Protein AF-A0A7X7DPM1-F1 (afdb_monomer_lite)

pLDDT: mean 85.56, std 14.47, range [42.84, 97.94]

Radius of gyration: 17.22 Å; chains: 1; bounding box: 41×25×41 Å

Sequence (68 aa):
MHDVRSKIYYDEGEIKFDTSKPDGTPRKLLDCTKLHSLGWKHKVSMKDGLALAYQYFLKRWDAGEFGK

Secondary structure (DSSP, 8-state):
--TTSSSSS-TT------TTSPP--S------HHHHHTT----S-HHHHHHHHHHHHHHHHHTTTT--

Foldseek 3Di:
DVPLPCPQDHVPDDDDDDPVDDDDDPDDDDDCVVVVVVVDDDDADPNRVVNVVVVVVVVCVVVCVVDD

Structure (mmCIF, N/CA/C/O backbone):
data_AF-A0A7X7DPM1-F1
#
_entry.id   AF-A0A7X7DPM1-F1
#
loop_
_atom_site.group_PDB
_atom_site.id
_atom_site.type_symbol
_atom_site.label_atom_id
_atom_site.label_alt_id
_atom_site.label_comp_id
_atom_site.label_asym_id
_atom_site.label_entity_id
_atom_site.label_seq_id
_atom_site.pdbx_PDB_ins_code
_atom_site.Cartn_x
_atom_site.Cartn_y
_atom_site.Cartn_z
_atom_site.occupancy
_atom_site.B_iso_or_equiv
_atom_site.auth_seq_id
_atom_site.auth_comp_id
_atom_site.auth_asym_id
_atom_site.auth_atom_id
_atom_site.pdbx_PDB_model_num
ATOM 1 N N . MET A 1 1 ? 5.995 -4.389 7.925 1.00 42.84 1 MET A N 1
ATOM 2 C CA . MET A 1 1 ? 6.159 -3.399 6.830 1.00 42.84 1 MET A CA 1
ATOM 3 C C . MET A 1 1 ? 7.418 -3.623 5.977 1.00 42.84 1 MET A C 1
ATOM 5 O O . MET A 1 1 ? 7.444 -3.140 4.856 1.00 42.84 1 MET A O 1
ATOM 9 N N . HIS A 1 2 ? 8.422 -4.381 6.446 1.00 45.47 2 HIS A N 1
ATOM 10 C CA . HIS A 1 2 ? 9.613 -4.742 5.653 1.00 45.47 2 HIS A CA 1
ATOM 11 C C . HIS A 1 2 ? 9.396 -5.888 4.640 1.00 45.47 2 HIS A C 1
ATOM 13 O O . HIS A 1 2 ? 10.159 -6.004 3.693 1.00 45.47 2 HIS A O 1
ATOM 19 N N . ASP A 1 3 ? 8.334 -6.680 4.796 1.00 53.91 3 ASP A N 1
ATOM 20 C CA . ASP A 1 3 ? 8.193 -8.002 4.157 1.00 53.91 3 ASP A CA 1
ATOM 21 C C . ASP A 1 3 ? 7.528 -8.005 2.760 1.00 53.91 3 ASP A C 1
ATOM 23 O O . ASP A 1 3 ? 7.605 -8.970 2.011 1.00 53.91 3 ASP A O 1
ATOM 27 N N . VAL A 1 4 ? 6.881 -6.908 2.355 1.00 58.34 4 VAL A N 1
ATOM 28 C CA . VAL A 1 4 ? 6.154 -6.853 1.066 1.00 58.34 4 VAL A CA 1
ATOM 29 C C . VAL A 1 4 ? 7.054 -6.516 -0.129 1.00 58.34 4 VAL A C 1
ATOM 31 O O . VAL A 1 4 ? 6.616 -6.622 -1.269 1.00 58.34 4 VAL A O 1
ATOM 34 N N . ARG A 1 5 ? 8.287 -6.061 0.129 1.00 61.22 5 ARG A N 1
ATOM 35 C CA . ARG A 1 5 ? 9.112 -5.310 -0.832 1.00 61.22 5 ARG A CA 1
ATOM 36 C C . ARG A 1 5 ? 9.937 -6.189 -1.769 1.00 61.22 5 ARG A C 1
ATOM 38 O O . ARG A 1 5 ? 10.082 -5.829 -2.928 1.00 61.22 5 ARG A O 1
ATOM 45 N N . SER A 1 6 ? 10.464 -7.312 -1.283 1.00 53.25 6 SER A N 1
ATOM 46 C CA . SER A 1 6 ? 11.415 -8.124 -2.054 1.00 53.25 6 SER A CA 1
ATOM 47 C C . SER A 1 6 ? 10.749 -9.048 -3.068 1.00 53.25 6 SER A C 1
ATOM 49 O O . SER A 1 6 ? 11.344 -9.347 -4.087 1.00 53.25 6 SER A O 1
ATOM 51 N N . LYS A 1 7 ? 9.507 -9.483 -2.828 1.00 57.88 7 LYS A N 1
ATOM 52 C CA . LYS A 1 7 ? 8.990 -10.700 -3.476 1.00 57.88 7 LYS A CA 1
ATOM 53 C C . LYS A 1 7 ? 8.027 -10.495 -4.651 1.00 57.88 7 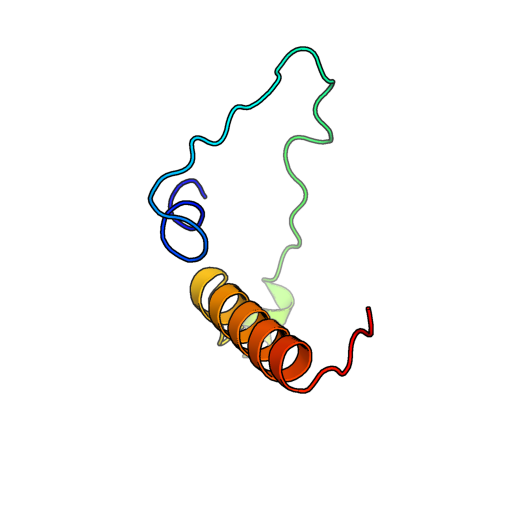LYS A C 1
ATOM 55 O O . LYS A 1 7 ? 7.496 -11.475 -5.159 1.00 57.88 7 LYS A O 1
ATOM 60 N N . ILE A 1 8 ? 7.714 -9.254 -5.035 1.00 64.19 8 ILE A N 1
ATOM 61 C CA . ILE A 1 8 ? 6.726 -8.990 -6.106 1.00 64.19 8 ILE A CA 1
ATOM 62 C C . ILE A 1 8 ? 7.376 -8.513 -7.414 1.00 64.19 8 ILE A C 1
ATOM 64 O O . ILE A 1 8 ? 6.810 -8.760 -8.474 1.00 64.19 8 ILE A O 1
ATOM 68 N N . TYR A 1 9 ? 8.539 -7.855 -7.366 1.00 66.19 9 TYR A N 1
ATOM 69 C CA . TYR A 1 9 ? 9.013 -7.043 -8.496 1.00 66.19 9 TYR A CA 1
ATOM 70 C C . TYR A 1 9 ? 10.361 -7.445 -9.076 1.00 66.19 9 TYR A C 1
ATOM 72 O O . TYR A 1 9 ? 10.517 -7.419 -10.294 1.00 66.19 9 TYR A O 1
ATOM 80 N N . TYR A 1 10 ? 11.349 -7.735 -8.227 1.00 64.06 10 TYR A N 1
ATOM 81 C CA . TYR A 1 10 ? 12.722 -7.927 -8.677 1.00 64.06 10 TYR A CA 1
ATOM 82 C C . TYR A 1 10 ? 13.540 -8.629 -7.586 1.00 64.06 10 TYR A C 1
ATOM 84 O O . TYR A 1 10 ? 13.862 -8.017 -6.569 1.00 64.06 10 TYR A O 1
ATOM 92 N N . ASP A 1 11 ? 13.853 -9.909 -7.790 1.00 62.69 11 ASP A N 1
ATOM 93 C CA . ASP A 1 11 ? 14.522 -10.743 -6.778 1.00 62.69 11 ASP A CA 1
ATOM 94 C C . ASP A 1 11 ? 16.036 -10.455 -6.656 1.00 62.69 11 ASP A C 1
ATOM 96 O O . ASP A 1 11 ? 16.643 -10.797 -5.644 1.00 62.69 11 ASP A O 1
ATOM 100 N N . GLU A 1 12 ? 16.650 -9.791 -7.645 1.00 75.12 12 GLU A N 1
ATOM 101 C CA . GLU A 1 12 ? 18.113 -9.601 -7.721 1.00 75.12 12 GLU A CA 1
ATOM 102 C C . GLU A 1 12 ? 18.600 -8.184 -7.353 1.00 75.12 12 GLU A C 1
ATOM 104 O O . G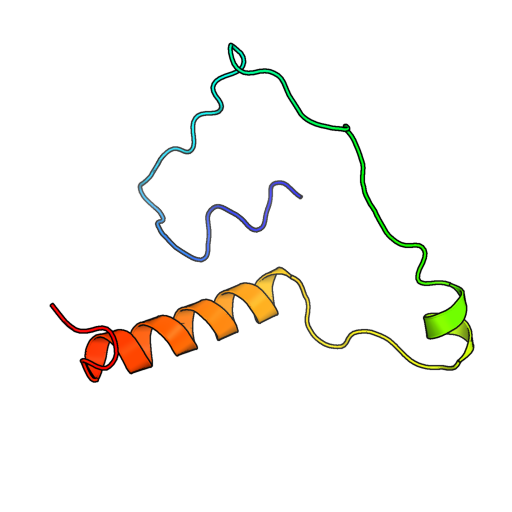LU A 1 12 ? 19.784 -7.872 -7.472 1.00 75.12 12 GLU A O 1
ATOM 109 N N . GLY A 1 13 ? 17.704 -7.289 -6.933 1.00 71.19 13 GLY A N 1
ATOM 110 C CA . GLY A 1 13 ? 18.014 -5.872 -6.703 1.00 71.19 13 GLY A CA 1
ATOM 111 C C . GLY A 1 13 ? 18.101 -5.510 -5.226 1.00 71.19 13 GLY A C 1
ATOM 112 O O . GLY A 1 13 ? 17.276 -5.933 -4.419 1.00 71.19 13 GLY A O 1
ATOM 113 N N . GLU A 1 14 ? 19.065 -4.661 -4.871 1.00 80.19 14 GLU A N 1
ATOM 114 C CA . GLU A 1 14 ? 19.201 -4.122 -3.516 1.00 80.19 14 GLU A CA 1
ATOM 115 C C . GLU A 1 14 ? 18.499 -2.757 -3.396 1.00 80.19 14 GLU A C 1
ATOM 117 O O . GLU A 1 14 ? 18.780 -1.827 -4.154 1.00 80.19 14 GLU A O 1
ATOM 122 N N . ILE A 1 15 ? 17.609 -2.608 -2.411 1.00 79.62 15 ILE A N 1
ATOM 123 C CA . ILE A 1 15 ? 16.987 -1.318 -2.079 1.00 79.62 15 ILE A CA 1
ATOM 124 C C . ILE A 1 15 ? 17.867 -0.601 -1.052 1.00 79.62 15 ILE A C 1
ATOM 126 O O . ILE A 1 15 ? 17.950 -1.034 0.098 1.00 79.62 15 ILE A O 1
ATOM 130 N N . LYS A 1 16 ? 18.472 0.528 -1.440 1.00 88.00 16 LYS A N 1
ATOM 131 C CA . LYS A 1 16 ? 19.262 1.383 -0.540 1.00 88.00 16 LYS A CA 1
ATOM 132 C C . LYS A 1 16 ? 18.469 2.617 -0.122 1.00 88.00 16 LYS A C 1
ATOM 134 O O . LYS A 1 16 ? 17.899 3.309 -0.961 1.00 88.00 16 LYS A O 1
ATOM 139 N N . PHE A 1 17 ? 18.456 2.890 1.179 1.00 86.75 17 PHE A N 1
ATOM 140 C CA . PHE A 1 17 ? 17.850 4.090 1.752 1.00 86.75 17 PHE A CA 1
ATOM 141 C C . PHE A 1 17 ? 18.932 5.151 1.959 1.00 86.75 17 PHE A C 1
ATOM 143 O O . PHE A 1 17 ? 19.885 4.926 2.703 1.00 86.75 17 PHE A O 1
ATOM 150 N N . ASP A 1 18 ? 18.786 6.297 1.298 1.00 92.69 18 ASP A N 1
ATOM 151 C CA . ASP A 1 18 ? 19.663 7.454 1.480 1.00 92.69 18 ASP A CA 1
ATOM 152 C C . ASP A 1 18 ? 19.181 8.291 2.673 1.00 92.69 18 ASP A C 1
ATOM 154 O O . ASP A 1 18 ? 18.234 9.071 2.563 1.00 92.69 18 ASP A O 1
ATOM 158 N N . THR A 1 19 ? 19.842 8.125 3.818 1.00 93.25 19 THR A N 1
ATOM 159 C CA . THR A 1 19 ? 19.516 8.826 5.070 1.00 93.25 19 THR A CA 1
ATOM 160 C C . THR A 1 19 ? 19.993 10.279 5.100 1.00 93.25 19 THR A C 1
ATOM 162 O O . THR A 1 19 ? 19.729 10.983 6.072 1.00 93.25 19 THR A O 1
ATOM 165 N N . SER A 1 20 ? 20.678 10.763 4.053 1.00 95.69 20 SER A N 1
ATOM 166 C CA . SER A 1 20 ? 21.016 12.189 3.927 1.00 95.69 20 SER A CA 1
ATOM 167 C C . SER A 1 20 ? 19.797 13.055 3.594 1.00 95.69 20 SER A C 1
ATOM 169 O O . SER A 1 20 ? 19.837 14.280 3.730 1.00 95.69 20 SER A O 1
ATOM 171 N N . LYS A 1 21 ? 18.702 12.430 3.145 1.00 93.25 21 LYS A N 1
ATOM 172 C CA . LYS A 1 21 ? 17.450 13.102 2.801 1.00 93.25 21 LYS A CA 1
ATOM 173 C C . LYS A 1 21 ? 16.537 13.177 4.026 1.00 93.25 21 LYS A C 1
ATOM 175 O O . LYS A 1 21 ? 16.456 12.208 4.776 1.00 93.25 21 LYS A O 1
ATOM 180 N N . PRO A 1 22 ? 15.838 14.306 4.239 1.00 93.06 22 PRO A N 1
ATOM 181 C CA . PRO A 1 22 ? 14.941 14.437 5.375 1.00 93.06 22 PRO A CA 1
ATOM 182 C C . PRO A 1 22 ? 13.739 13.501 5.223 1.00 93.06 22 PRO A C 1
ATOM 184 O O . PRO A 1 22 ? 13.092 13.468 4.173 1.00 93.06 22 PRO A O 1
ATOM 187 N N . ASP A 1 23 ? 13.417 12.784 6.295 1.00 92.50 23 ASP A N 1
ATOM 188 C CA . ASP A 1 23 ? 12.182 12.014 6.384 1.00 92.50 23 ASP A CA 1
ATOM 189 C C . ASP A 1 23 ? 10.964 12.936 6.546 1.00 92.50 23 ASP A C 1
ATOM 191 O O . ASP A 1 23 ? 11.026 14.018 7.137 1.00 92.50 23 ASP A O 1
ATOM 195 N N . GLY A 1 24 ? 9.818 12.485 6.032 1.00 90.81 24 GLY A N 1
ATOM 196 C CA . GLY A 1 24 ? 8.525 13.111 6.301 1.00 90.81 24 GLY A CA 1
ATOM 197 C C . GLY A 1 24 ? 8.008 12.808 7.714 1.00 90.81 24 GLY A C 1
ATOM 198 O O . GLY A 1 24 ? 8.722 12.321 8.588 1.00 90.81 24 GLY A O 1
ATOM 199 N N . THR A 1 25 ? 6.717 13.050 7.957 1.00 89.19 25 THR A N 1
ATOM 200 C CA . THR A 1 25 ? 6.099 12.696 9.245 1.00 89.19 25 THR A CA 1
ATOM 201 C C . THR A 1 25 ? 6.222 11.183 9.509 1.00 89.19 25 THR A C 1
ATOM 203 O O . THR A 1 25 ? 5.747 10.403 8.681 1.00 89.19 25 THR A O 1
ATOM 206 N N . PRO A 1 26 ? 6.760 10.740 10.667 1.00 88.19 26 PRO A N 1
ATOM 207 C CA . PRO A 1 26 ? 7.081 9.326 10.915 1.00 88.19 26 PRO A CA 1
ATOM 208 C C . PRO A 1 26 ? 5.897 8.355 10.818 1.00 88.19 26 PRO A C 1
ATOM 210 O O . PRO A 1 26 ? 6.074 7.157 10.595 1.00 88.19 26 PRO A O 1
ATOM 213 N N . ARG A 1 27 ? 4.670 8.847 11.023 1.00 91.50 27 ARG A N 1
ATOM 214 C CA . ARG A 1 27 ? 3.452 8.043 10.935 1.00 91.50 27 ARG A CA 1
ATOM 215 C C . ARG A 1 27 ? 2.284 8.882 10.450 1.00 91.50 27 ARG A C 1
ATOM 217 O O . ARG A 1 27 ? 1.953 9.902 11.045 1.00 91.50 27 ARG A O 1
ATOM 224 N N . LYS A 1 28 ? 1.605 8.382 9.422 1.00 90.81 28 LYS A N 1
ATOM 225 C CA . LYS A 1 28 ? 0.337 8.923 8.938 1.00 90.81 28 LYS A CA 1
ATOM 226 C C . LYS A 1 28 ? -0.596 7.761 8.612 1.00 90.81 28 LYS A C 1
ATOM 228 O O . LYS A 1 28 ? -0.407 7.081 7.611 1.00 90.81 28 LYS A O 1
ATOM 233 N N . LEU A 1 29 ? -1.551 7.500 9.501 1.00 93.75 29 LEU A N 1
ATOM 234 C CA . LEU A 1 29 ? -2.528 6.414 9.398 1.00 93.75 29 LEU A CA 1
ATOM 235 C C . LEU A 1 29 ? -3.920 6.960 9.723 1.00 93.75 29 LEU A C 1
ATOM 237 O O . LEU A 1 29 ? -4.044 7.876 10.534 1.00 93.75 29 LEU A O 1
ATOM 241 N N . LEU A 1 30 ? -4.948 6.389 9.100 1.00 94.94 30 LEU A N 1
ATOM 242 C CA . LEU A 1 30 ? -6.343 6.665 9.437 1.00 94.94 30 LEU A CA 1
ATOM 243 C C . LEU A 1 30 ? -6.832 5.659 10.484 1.00 94.94 30 LEU A C 1
ATOM 245 O O . LEU A 1 30 ? -6.469 4.483 10.428 1.00 94.94 30 LEU A O 1
ATOM 249 N N . ASP A 1 31 ? -7.674 6.115 11.411 1.00 95.94 31 ASP A N 1
ATOM 250 C CA . ASP A 1 31 ? -8.418 5.230 12.306 1.00 95.94 31 ASP A CA 1
ATOM 251 C C . ASP A 1 31 ? -9.656 4.677 11.581 1.00 95.94 31 ASP A C 1
ATOM 253 O O . ASP A 1 31 ? -10.558 5.418 11.186 1.00 95.94 31 ASP A O 1
ATOM 257 N N . CYS A 1 32 ? -9.697 3.356 11.411 1.00 95.81 32 CYS A N 1
ATOM 258 C CA . CYS A 1 32 ? -10.781 2.648 10.733 1.00 95.81 32 CYS A CA 1
ATOM 259 C C . CYS A 1 32 ? -11.841 2.079 11.694 1.00 95.81 32 CYS A C 1
ATOM 261 O O . CYS A 1 32 ? -12.733 1.356 11.245 1.00 95.81 32 CYS A O 1
ATOM 263 N N . THR A 1 33 ? -11.792 2.391 12.995 1.00 97.50 33 THR A N 1
ATOM 264 C CA . THR A 1 33 ? -12.690 1.820 14.017 1.00 97.50 33 THR A CA 1
ATOM 265 C C . THR A 1 33 ? -14.166 2.011 13.668 1.00 97.50 33 THR A C 1
ATOM 267 O O . THR A 1 33 ? -14.945 1.062 13.749 1.00 97.50 33 THR A O 1
ATOM 270 N N . LYS A 1 34 ? -14.551 3.201 13.186 1.00 97.00 34 LYS A N 1
ATOM 271 C CA . LYS A 1 34 ? -15.934 3.497 12.775 1.00 97.00 34 LYS A CA 1
ATOM 272 C C . LYS A 1 34 ? -16.394 2.671 11.570 1.00 97.00 34 LYS A C 1
ATOM 274 O O . LYS A 1 34 ? -17.543 2.256 11.515 1.00 97.00 34 LYS A O 1
ATOM 279 N N . LEU A 1 35 ? -15.520 2.426 10.596 1.00 97.25 35 LEU A N 1
ATOM 280 C CA . LEU A 1 35 ? -15.870 1.591 9.443 1.00 97.25 35 LEU A CA 1
ATOM 281 C C . LEU A 1 35 ? -16.038 0.128 9.863 1.00 97.25 35 LEU A C 1
ATOM 283 O O . LEU A 1 35 ? -16.991 -0.529 9.451 1.00 97.25 35 LEU A O 1
ATOM 287 N N . HIS A 1 36 ? -15.152 -0.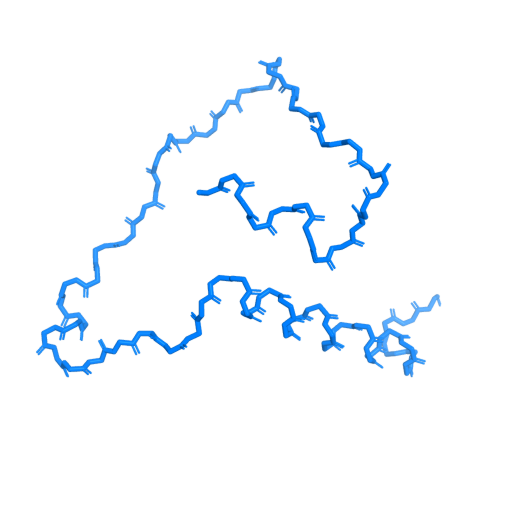352 10.737 1.00 97.81 36 HIS A N 1
ATOM 288 C CA . HIS A 1 36 ? -15.215 -1.710 11.267 1.00 97.81 36 HIS A CA 1
ATOM 289 C C . HIS A 1 36 ? -16.460 -1.949 12.129 1.00 97.81 36 HIS A C 1
ATOM 291 O O . HIS A 1 36 ? -17.044 -3.029 12.041 1.00 97.81 36 HIS A O 1
ATOM 297 N N . SER A 1 37 ? -16.895 -0.964 12.925 1.00 97.69 37 SER A N 1
ATOM 298 C CA . SER A 1 37 ? -18.119 -1.081 13.732 1.00 97.69 37 SER A CA 1
ATOM 299 C C . SER A 1 37 ? -19.391 -1.113 12.882 1.00 97.69 37 SER A C 1
ATOM 301 O O . SER A 1 37 ? -20.359 -1.763 13.260 1.00 97.69 37 SER A O 1
ATOM 303 N N . LEU A 1 38 ? -19.366 -0.490 11.701 1.00 97.94 38 LEU A N 1
ATOM 304 C CA . LEU A 1 38 ? -20.431 -0.575 10.695 1.00 97.94 38 LEU A CA 1
ATOM 305 C C . LEU A 1 38 ? -20.411 -1.896 9.902 1.00 97.94 38 LEU A C 1
ATOM 307 O O . LEU A 1 38 ? -21.160 -2.053 8.942 1.00 97.94 38 LEU A O 1
ATOM 311 N N . GLY A 1 39 ? -19.547 -2.847 10.273 1.00 97.69 39 GLY A N 1
ATOM 312 C CA . GLY A 1 39 ? -19.437 -4.157 9.630 1.00 97.69 39 GLY A CA 1
ATOM 313 C C . GLY A 1 39 ? -18.616 -4.163 8.339 1.00 97.69 39 GLY A C 1
ATOM 314 O O . GLY A 1 39 ? -18.425 -5.222 7.741 1.00 97.69 39 GLY A O 1
ATOM 315 N N . TRP A 1 40 ? -18.084 -3.017 7.909 1.00 97.56 40 TRP A N 1
ATOM 316 C CA . TRP A 1 40 ? -17.214 -2.957 6.741 1.00 97.56 40 TRP A CA 1
ATOM 317 C C . TRP A 1 40 ? -15.774 -3.290 7.127 1.00 97.56 40 TRP A C 1
ATOM 319 O O . TRP A 1 40 ? -15.225 -2.727 8.070 1.00 97.56 40 TRP A O 1
ATOM 329 N N . LYS A 1 41 ? -15.130 -4.176 6.367 1.00 96.38 41 LYS A N 1
ATOM 330 C CA . LYS A 1 41 ? -13.698 -4.470 6.490 1.00 96.38 41 LYS A CA 1
ATOM 331 C C . LYS A 1 41 ? -13.073 -4.583 5.109 1.00 96.38 41 LYS A C 1
ATOM 333 O O . LYS A 1 41 ? -13.692 -5.109 4.180 1.00 96.38 41 LYS A O 1
ATOM 338 N N . HIS A 1 42 ? -11.833 -4.117 4.984 1.00 94.88 42 HIS A N 1
ATOM 339 C CA . HIS A 1 42 ? -11.058 -4.324 3.768 1.00 94.88 42 HIS A CA 1
ATOM 340 C C . HIS A 1 42 ? -10.884 -5.829 3.506 1.00 94.88 42 HIS A C 1
ATOM 342 O O . HIS A 1 42 ? -10.683 -6.618 4.428 1.00 94.88 42 HIS A O 1
ATOM 348 N N . LYS A 1 43 ? -10.958 -6.230 2.235 1.00 96.25 43 LYS A N 1
ATOM 349 C CA . LYS A 1 43 ? -10.832 -7.641 1.822 1.00 96.25 43 LYS A CA 1
ATOM 350 C C . LYS A 1 43 ? -9.488 -7.965 1.179 1.00 96.25 43 LYS A C 1
ATOM 352 O O . LYS A 1 43 ? -9.106 -9.123 1.107 1.00 96.25 43 LYS A O 1
ATOM 357 N N . VAL A 1 44 ? -8.793 -6.938 0.702 1.00 94.69 44 VAL A N 1
ATOM 358 C CA . VAL A 1 44 ? -7.549 -7.065 -0.054 1.00 94.69 44 VAL A CA 1
ATOM 359 C C . VAL A 1 44 ? -6.404 -6.627 0.847 1.00 94.69 44 VAL A C 1
ATOM 361 O O . VAL A 1 44 ? -6.453 -5.539 1.423 1.00 94.69 44 VAL A O 1
ATOM 364 N N . SER A 1 45 ? -5.398 -7.487 1.009 1.00 92.81 45 SER A N 1
ATOM 365 C CA . SER A 1 45 ? -4.180 -7.125 1.730 1.00 92.81 45 SER A CA 1
ATOM 366 C C . SER A 1 45 ? -3.307 -6.203 0.875 1.00 92.81 45 SER A C 1
ATOM 368 O O . SER A 1 45 ? -3.441 -6.158 -0.348 1.00 92.81 45 SER A O 1
ATOM 370 N N . MET A 1 46 ? -2.362 -5.495 1.499 1.00 89.81 46 MET A N 1
ATOM 371 C CA . MET A 1 46 ? -1.411 -4.665 0.751 1.00 89.81 46 MET A CA 1
ATOM 372 C C . MET A 1 46 ? -0.631 -5.491 -0.280 1.00 89.81 46 MET A C 1
ATOM 374 O O . MET A 1 46 ? -0.442 -5.042 -1.403 1.00 89.81 46 MET A O 1
ATOM 378 N N . LYS A 1 47 ? -0.207 -6.708 0.083 1.00 88.81 47 LYS A N 1
ATOM 379 C CA . LYS A 1 47 ? 0.560 -7.595 -0.799 1.00 88.81 47 LYS A CA 1
ATOM 380 C C . LYS A 1 47 ? -0.251 -8.002 -2.027 1.00 88.81 47 LYS A C 1
ATOM 382 O O . LYS A 1 47 ? 0.241 -7.897 -3.147 1.00 88.81 47 LYS A O 1
ATOM 387 N N . ASP A 1 48 ? -1.496 -8.418 -1.811 1.00 91.25 48 ASP A N 1
ATOM 388 C CA . ASP A 1 48 ? -2.358 -8.907 -2.889 1.00 91.25 48 ASP A CA 1
ATOM 389 C C . ASP A 1 48 ? -2.781 -7.765 -3.810 1.00 91.25 48 ASP A C 1
ATOM 391 O O . ASP A 1 48 ? -2.701 -7.886 -5.028 1.00 91.25 48 ASP A O 1
ATOM 395 N N . GLY A 1 49 ? -3.169 -6.622 -3.234 1.00 93.00 49 GLY A N 1
ATOM 396 C CA . GLY A 1 49 ? -3.540 -5.437 -4.006 1.00 93.00 49 GLY A CA 1
ATOM 397 C C . GL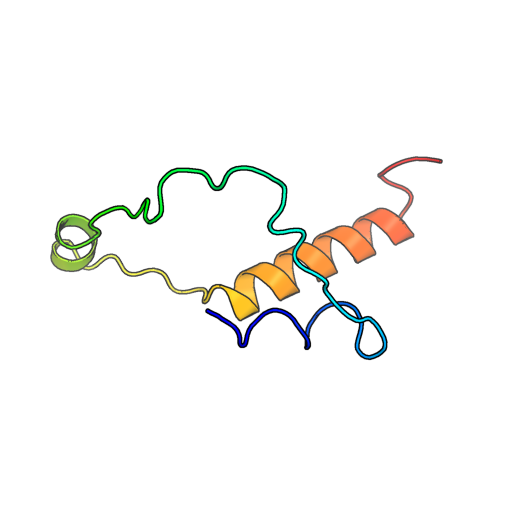Y A 1 49 ? -2.390 -4.939 -4.878 1.00 93.00 49 GLY A C 1
ATOM 398 O O . GLY A 1 49 ? -2.600 -4.572 -6.032 1.00 93.00 49 GLY A O 1
ATOM 399 N N . LEU A 1 50 ? -1.168 -4.995 -4.349 1.00 91.44 50 LEU A N 1
ATOM 400 C CA . LEU A 1 50 ? 0.038 -4.601 -5.059 1.00 91.44 50 LEU A CA 1
ATOM 401 C C . LEU A 1 50 ? 0.359 -5.538 -6.234 1.00 91.44 50 LEU A C 1
ATOM 403 O O . LEU A 1 50 ? 0.630 -5.066 -7.339 1.00 91.44 50 LEU A O 1
ATOM 407 N N . ALA A 1 51 ? 0.258 -6.853 -6.025 1.00 90.38 51 ALA A N 1
ATOM 408 C CA . ALA A 1 51 ? 0.432 -7.844 -7.085 1.00 90.38 51 ALA A CA 1
ATOM 409 C C . ALA A 1 51 ? -0.628 -7.693 -8.193 1.00 90.38 51 ALA A C 1
ATOM 411 O O . ALA A 1 51 ? -0.289 -7.704 -9.376 1.00 90.38 51 ALA A O 1
ATOM 412 N N . LEU A 1 52 ? -1.897 -7.489 -7.819 1.00 93.38 52 LEU A N 1
ATOM 413 C CA . LEU A 1 52 ? -2.998 -7.271 -8.764 1.00 93.38 52 LEU A CA 1
ATOM 414 C C . LEU A 1 52 ? -2.788 -6.010 -9.610 1.00 93.38 52 LEU A C 1
ATOM 416 O O . LEU A 1 52 ? -2.943 -6.054 -10.830 1.00 93.38 52 LEU A O 1
ATOM 420 N N . ALA A 1 53 ? -2.409 -4.899 -8.974 1.00 93.62 53 ALA A N 1
ATOM 421 C CA . ALA A 1 53 ? -2.126 -3.646 -9.667 1.00 93.62 53 ALA A CA 1
ATOM 422 C C . ALA A 1 53 ? -0.960 -3.794 -10.655 1.00 93.62 53 ALA A C 1
ATOM 424 O O . ALA A 1 53 ? -1.036 -3.303 -11.780 1.00 93.62 53 ALA A O 1
ATOM 425 N N . TYR A 1 54 ? 0.095 -4.515 -10.265 1.00 91.00 54 TYR A N 1
ATOM 426 C CA . TYR A 1 54 ? 1.243 -4.740 -11.137 1.00 91.00 54 TYR A CA 1
ATOM 427 C C . TYR A 1 54 ? 0.907 -5.635 -12.333 1.00 91.00 54 TYR A C 1
ATOM 429 O O . TYR A 1 54 ? 1.231 -5.294 -13.467 1.00 91.00 54 TYR A O 1
ATOM 437 N N . GLN A 1 55 ? 0.184 -6.736 -12.117 1.00 92.25 55 GLN A N 1
ATOM 438 C CA . GLN A 1 55 ? -0.286 -7.588 -13.212 1.00 92.25 55 GLN A CA 1
ATOM 439 C C . GLN A 1 55 ? -1.189 -6.829 -14.187 1.00 92.25 55 GLN A C 1
ATOM 441 O O . GLN A 1 55 ? -1.092 -7.019 -15.398 1.00 92.25 55 GLN A O 1
ATOM 446 N N . TYR A 1 56 ? -2.070 -5.971 -13.669 1.00 94.50 56 TYR A N 1
ATOM 447 C CA . TYR A 1 56 ? -2.889 -5.089 -14.495 1.00 94.50 56 TYR A CA 1
ATOM 448 C C . TYR A 1 56 ? -2.022 -4.155 -15.345 1.00 94.50 56 TYR A C 1
ATOM 450 O O . TYR A 1 56 ? -2.266 -4.034 -16.543 1.00 94.50 56 TYR A O 1
ATOM 458 N N . PHE A 1 57 ? -0.997 -3.540 -14.749 1.00 93.06 57 PHE A N 1
ATOM 459 C CA . PHE A 1 57 ? -0.053 -2.690 -15.468 1.00 93.06 57 PHE A CA 1
ATOM 460 C C . PHE A 1 57 ? 0.667 -3.453 -16.590 1.00 93.06 57 PHE A C 1
ATOM 462 O O . PHE A 1 57 ? 0.618 -3.001 -17.730 1.00 93.06 57 PHE A O 1
ATOM 469 N N . LEU A 1 58 ? 1.254 -4.623 -16.306 1.00 92.56 58 LEU A N 1
ATOM 470 C CA . LEU A 1 58 ? 1.974 -5.429 -17.304 1.00 92.56 58 LEU A CA 1
ATOM 471 C C . LEU A 1 58 ? 1.086 -5.813 -18.488 1.00 92.56 58 LEU A C 1
ATOM 473 O O . LEU A 1 58 ? 1.476 -5.622 -19.632 1.00 92.56 58 LEU A O 1
ATOM 477 N N . LYS A 1 59 ? -0.146 -6.266 -18.229 1.00 95.69 59 LYS A N 1
ATOM 478 C CA . LYS A 1 59 ? -1.088 -6.624 -19.301 1.00 95.69 59 LYS A CA 1
ATOM 479 C C . LYS A 1 59 ? -1.325 -5.473 -20.275 1.00 95.69 59 LYS A C 1
ATOM 481 O O . LYS A 1 59 ? -1.405 -5.701 -21.474 1.00 95.69 59 LYS A O 1
ATOM 486 N N . ARG A 1 60 ? -1.457 -4.251 -19.760 1.00 95.50 60 ARG A N 1
ATOM 487 C CA . ARG A 1 60 ? -1.718 -3.047 -20.566 1.00 95.50 60 ARG A CA 1
ATOM 488 C C . ARG A 1 60 ? -0.454 -2.525 -21.236 1.00 95.50 60 ARG A C 1
ATOM 490 O O . ARG A 1 60 ? -0.514 -2.026 -22.355 1.00 95.50 60 ARG A O 1
ATOM 497 N N . TRP A 1 61 ? 0.685 -2.676 -20.565 1.00 93.00 61 TRP A N 1
ATOM 498 C CA . TRP A 1 61 ? 2.000 -2.415 -21.132 1.00 93.00 61 TRP A CA 1
ATOM 499 C C . TRP A 1 61 ? 2.260 -3.298 -22.354 1.00 93.00 61 TRP A C 1
ATOM 501 O O . TRP A 1 61 ? 2.584 -2.781 -23.420 1.00 93.00 61 TRP A O 1
ATOM 511 N N . ASP A 1 62 ? 2.016 -4.602 -22.233 1.00 93.00 62 ASP A N 1
ATOM 512 C CA . ASP A 1 62 ? 2.182 -5.570 -23.320 1.00 93.00 62 ASP A CA 1
ATOM 513 C C . ASP A 1 62 ? 1.169 -5.348 -24.454 1.00 93.00 62 ASP A C 1
ATOM 515 O O . ASP A 1 62 ? 1.485 -5.575 -25.620 1.00 93.00 62 ASP A O 1
ATOM 519 N N . ALA A 1 63 ? -0.029 -4.843 -24.137 1.00 93.81 63 ALA A N 1
ATOM 520 C CA . ALA A 1 63 ? -1.012 -4.418 -25.137 1.00 93.81 63 ALA A CA 1
ATOM 521 C C . ALA A 1 63 ? -0.663 -3.076 -25.821 1.00 93.81 63 ALA A C 1
ATOM 523 O O . ALA A 1 63 ? -1.397 -2.635 -26.704 1.00 93.81 63 ALA A O 1
ATOM 524 N N . GLY A 1 64 ? 0.436 -2.418 -25.431 1.00 90.25 64 GLY A N 1
ATOM 525 C CA . GLY A 1 64 ? 0.894 -1.160 -26.022 1.00 90.25 64 GLY A CA 1
ATOM 526 C C . GLY A 1 64 ? 0.087 0.075 -25.610 1.00 90.25 64 GLY A C 1
ATOM 527 O O . GLY A 1 64 ? 0.231 1.127 -26.228 1.00 90.25 64 GLY A O 1
ATOM 528 N N . GLU A 1 65 ? -0.741 -0.014 -24.563 1.00 90.12 65 GLU A N 1
ATOM 529 C CA . GLU A 1 65 ? -1.652 1.069 -24.152 1.00 90.12 65 GLU A CA 1
ATOM 530 C C . GLU A 1 65 ? -0.934 2.320 -23.623 1.00 90.12 65 GLU A C 1
ATOM 532 O O . GLU A 1 65 ? -1.518 3.401 -23.610 1.00 90.12 65 GLU A O 1
ATOM 537 N N . PHE A 1 66 ? 0.317 2.191 -23.175 1.00 84.50 66 PHE A N 1
ATOM 538 C CA . PHE A 1 66 ? 1.072 3.300 -22.582 1.00 84.50 66 PHE A CA 1
ATOM 539 C C . PHE A 1 66 ? 2.0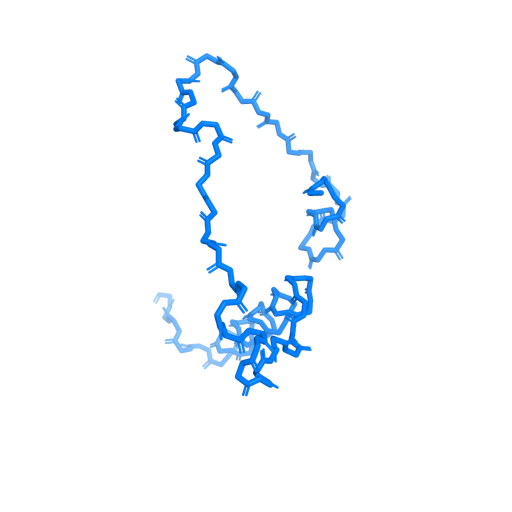02 4.028 -23.559 1.00 84.50 66 PHE A C 1
ATOM 541 O O . PHE A 1 66 ? 2.623 5.006 -23.154 1.00 84.50 66 PHE A O 1
ATOM 548 N N . GLY A 1 67 ? 2.045 3.606 -24.829 1.00 73.31 67 GLY A N 1
ATOM 549 C CA . GLY A 1 67 ? 2.886 4.210 -25.862 1.00 73.31 67 GLY A CA 1
ATOM 550 C C . GLY A 1 67 ? 4.390 4.031 -25.611 1.00 73.31 67 GLY A C 1
ATOM 551 O O . GLY A 1 67 ? 4.870 3.992 -24.480 1.00 73.31 67 GLY A O 1
ATOM 552 N N . LYS A 1 68 ? 5.157 3.916 -26.690 1.00 56.28 68 LYS A N 1
ATOM 553 C CA . LYS A 1 68 ? 6.559 4.336 -26.689 1.00 56.28 68 LYS A CA 1
ATOM 554 C C . LYS A 1 68 ? 6.648 5.640 -27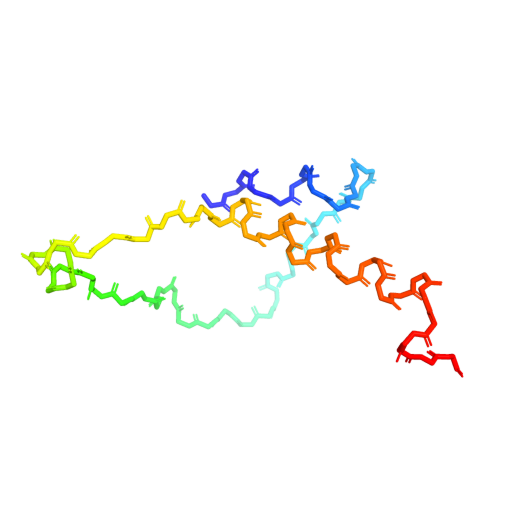.455 1.00 56.28 68 LYS A C 1
ATOM 556 O O . LYS A 1 68 ? 5.899 5.755 -28.452 1.00 56.28 68 LYS A O 1
#